Protein AF-A0A166D9S1-F1 (afdb_monomer_lite)

Radius of gyration: 16.24 Å; chains: 1; bounding box: 45×30×49 Å

Foldseek 3Di:
DDPVLLVVLLVQLVVLLVVLPPDLDDPPQDPLQHPDLLLVQLPDDCPDPVNPDVVSNLSSLLSSLSSLLNRLVNLQADQADPPDPSLVSQLVSLVVNQVSLVPGDDPDPLCVVSSVLSNVSSVCSNPPDQVQADPRRHGPDDPSVSSVSSSVRRSVVVVVVVVVPDPD

Sequence (168 aa):
MTWREMHEVRRDILHYFEENLHEPMNVYIIPEYSKHEYWKYLTVSYEREYAETRRYCWLFERGCLALLNGLSLDILNEQLWPYSRLWDKGKGIAESCLPYLKSYQPKEPLLHEGKQMLIEAMSFISAMSADELDEDGYPKFVTTDQGGWFTKNIIGDYFRTTAQLNFG

Structure (mmCIF, N/CA/C/O backbone):
data_AF-A0A166D9S1-F1
#
_entry.id   AF-A0A166D9S1-F1
#
loop_
_atom_site.group_PDB
_atom_site.id
_atom_site.type_symbol
_atom_site.label_atom_id
_atom_site.label_alt_id
_atom_site.label_comp_id
_atom_site.label_asym_id
_atom_site.label_entity_id
_atom_site.label_seq_id
_atom_site.pdbx_PDB_ins_code
_atom_site.Cartn_x
_atom_site.Cartn_y
_atom_site.Cartn_z
_atom_site.occupancy
_atom_site.B_iso_or_equiv
_atom_site.auth_seq_id
_atom_site.auth_comp_id
_atom_site.auth_asym_id
_atom_site.auth_atom_id
_atom_site.pdbx_PDB_model_num
ATOM 1 N N . MET A 1 1 ? -19.819 5.361 -2.292 1.00 62.47 1 MET A N 1
ATOM 2 C CA . MET A 1 1 ? -19.359 4.172 -1.554 1.00 62.47 1 MET A CA 1
ATOM 3 C C . MET A 1 1 ? -20.574 3.523 -0.927 1.00 62.47 1 MET A C 1
ATOM 5 O O . MET A 1 1 ? -21.354 4.227 -0.290 1.00 62.47 1 MET A O 1
ATOM 9 N N . THR A 1 2 ? -20.799 2.243 -1.192 1.00 70.44 2 THR A N 1
ATOM 10 C CA . THR A 1 2 ? -21.955 1.494 -0.686 1.00 70.44 2 THR A CA 1
ATOM 11 C C . THR A 1 2 ? -21.584 0.728 0.585 1.00 70.44 2 THR A C 1
ATOM 13 O O . THR A 1 2 ? -20.425 0.383 0.806 1.00 70.44 2 THR A O 1
ATOM 16 N N . TRP A 1 3 ? -22.573 0.436 1.433 1.00 70.56 3 TRP A N 1
ATOM 17 C CA . TRP A 1 3 ? -22.366 -0.318 2.678 1.00 70.56 3 TRP A CA 1
ATOM 18 C C . TRP A 1 3 ? -21.759 -1.710 2.439 1.00 70.56 3 TRP A C 1
ATOM 20 O O . TRP A 1 3 ? -20.908 -2.172 3.196 1.00 70.56 3 TRP A O 1
ATOM 30 N N . ARG A 1 4 ? -22.151 -2.353 1.335 1.00 77.44 4 ARG A N 1
ATOM 31 C CA . ARG A 1 4 ? -21.626 -3.656 0.922 1.00 77.44 4 ARG A CA 1
ATOM 32 C C . ARG A 1 4 ? -20.121 -3.609 0.648 1.00 77.44 4 ARG A C 1
ATOM 34 O O . ARG A 1 4 ? -19.400 -4.469 1.137 1.00 77.44 4 ARG A O 1
ATOM 41 N N . GLU A 1 5 ? -19.653 -2.586 -0.065 1.00 79.12 5 GLU A N 1
ATOM 42 C CA . GLU A 1 5 ? -18.225 -2.409 -0.368 1.00 79.12 5 GLU A CA 1
ATOM 43 C C . GLU A 1 5 ? -17.397 -2.194 0.906 1.00 79.12 5 GLU A C 1
ATOM 45 O O . GLU A 1 5 ? -16.312 -2.748 1.040 1.00 79.12 5 GLU A O 1
ATOM 50 N N . MET A 1 6 ? -17.905 -1.424 1.876 1.00 79.69 6 MET A N 1
ATOM 51 C CA . MET A 1 6 ? -17.221 -1.251 3.165 1.00 79.69 6 MET A CA 1
ATOM 52 C C . MET A 1 6 ? -17.116 -2.571 3.938 1.00 79.69 6 MET A C 1
ATOM 54 O O . MET A 1 6 ? -16.082 -2.850 4.540 1.00 79.69 6 MET A O 1
ATOM 58 N N . HIS A 1 7 ? -18.160 -3.401 3.916 1.00 81.06 7 HIS A N 1
ATOM 59 C CA . HIS A 1 7 ? -18.132 -4.701 4.585 1.00 81.06 7 HIS A CA 1
ATOM 60 C C . HIS A 1 7 ? -17.123 -5.668 3.946 1.00 81.06 7 HIS A C 1
ATOM 62 O O . HIS A 1 7 ? -16.424 -6.389 4.657 1.00 81.06 7 HIS A O 1
ATOM 68 N N . GLU A 1 8 ? -17.014 -5.657 2.617 1.00 83.69 8 GLU A N 1
ATOM 69 C CA . GLU A 1 8 ? -16.025 -6.456 1.886 1.00 83.69 8 GLU A CA 1
ATOM 70 C C . GLU A 1 8 ? -14.593 -6.013 2.224 1.00 83.69 8 GLU A C 1
ATOM 72 O O . GLU A 1 8 ? -13.780 -6.852 2.607 1.00 83.69 8 GLU A O 1
ATOM 77 N N . VAL A 1 9 ? -14.315 -4.704 2.243 1.00 85.56 9 VAL A N 1
ATOM 78 C CA . VAL A 1 9 ? -13.005 -4.177 2.669 1.00 85.56 9 VAL A CA 1
ATOM 79 C C . VAL A 1 9 ? -12.687 -4.532 4.118 1.00 85.56 9 VAL A C 1
ATOM 81 O O . VAL A 1 9 ? -11.567 -4.929 4.428 1.00 85.56 9 VAL A O 1
ATOM 84 N N . ARG A 1 10 ? -13.666 -4.446 5.023 1.00 83.94 10 ARG A N 1
ATOM 85 C CA . ARG A 1 10 ? -13.473 -4.872 6.414 1.00 83.94 10 ARG A CA 1
ATOM 86 C C . ARG A 1 10 ? -13.061 -6.339 6.502 1.00 83.94 10 ARG A C 1
ATOM 88 O O . ARG A 1 10 ? -12.204 -6.672 7.316 1.00 83.94 10 ARG A O 1
ATOM 95 N N . ARG A 1 11 ? -13.691 -7.218 5.721 1.00 84.19 11 ARG A N 1
ATOM 96 C CA . ARG A 1 11 ? -13.341 -8.641 5.702 1.00 84.19 11 ARG A CA 1
ATOM 97 C C . ARG A 1 11 ? -11.895 -8.831 5.251 1.00 84.19 11 ARG A C 1
ATOM 99 O O . ARG A 1 11 ? -11.174 -9.575 5.904 1.00 84.19 11 ARG A O 1
ATOM 106 N N . ASP A 1 12 ? -11.474 -8.125 4.207 1.00 86.00 12 ASP A N 1
ATOM 107 C CA . ASP A 1 12 ? -10.101 -8.201 3.702 1.00 86.00 12 ASP A CA 1
ATOM 108 C C . ASP A 1 12 ? -9.088 -7.700 4.746 1.00 86.00 12 ASP A C 1
ATOM 110 O O . ASP A 1 12 ? -8.054 -8.328 4.951 1.00 86.00 12 ASP A O 1
ATOM 114 N N . ILE A 1 13 ? -9.417 -6.634 5.486 1.00 87.19 13 ILE A N 1
ATOM 115 C CA . ILE A 1 13 ? -8.608 -6.144 6.614 1.00 87.19 13 ILE A CA 1
ATOM 116 C C . ILE A 1 13 ? -8.456 -7.208 7.706 1.00 87.19 13 ILE A C 1
ATOM 118 O O . ILE A 1 13 ? -7.356 -7.437 8.205 1.00 87.19 13 ILE A O 1
ATOM 122 N N . LEU A 1 14 ? -9.564 -7.825 8.123 1.00 84.00 14 LEU A N 1
ATOM 123 C CA . LEU A 1 14 ? -9.539 -8.822 9.194 1.00 84.00 14 LEU A CA 1
ATOM 124 C C . LEU A 1 14 ? -8.748 -10.059 8.773 1.00 84.00 14 LEU A C 1
ATOM 126 O O . LEU A 1 14 ? -7.920 -10.533 9.543 1.00 84.00 14 LEU A O 1
ATOM 130 N N . HIS A 1 15 ? -8.952 -10.513 7.539 1.00 82.88 15 HIS A N 1
ATOM 131 C CA . HIS A 1 15 ? -8.209 -11.628 6.976 1.00 82.88 15 HIS A CA 1
ATOM 132 C C . HIS A 1 15 ? -6.707 -11.332 6.905 1.00 82.88 15 HIS A C 1
ATOM 134 O O . HIS A 1 15 ? -5.908 -12.145 7.357 1.00 82.88 15 HIS A O 1
ATOM 140 N N . TYR A 1 16 ? -6.327 -10.130 6.453 1.00 81.06 16 TYR A N 1
ATOM 141 C CA . TYR A 1 16 ? -4.933 -9.691 6.460 1.00 81.06 16 TYR A CA 1
ATOM 142 C C . TYR A 1 16 ? -4.330 -9.782 7.865 1.00 81.06 16 TYR A C 1
ATOM 144 O O . TYR A 1 16 ? -3.239 -10.314 8.039 1.00 81.06 16 TYR A O 1
ATOM 152 N N . PHE A 1 17 ? -5.020 -9.293 8.899 1.00 81.06 17 PHE A N 1
ATOM 153 C CA . PHE A 1 17 ? -4.498 -9.416 10.260 1.00 81.06 17 PHE A CA 1
ATOM 154 C C . PHE A 1 17 ? -4.339 -10.880 10.690 1.00 81.06 17 PHE A C 1
ATOM 156 O O . PHE A 1 17 ? -3.290 -11.218 11.234 1.00 81.06 17 PHE A O 1
ATOM 163 N N . GLU A 1 18 ? -5.326 -11.739 10.424 1.00 77.19 18 GLU A N 1
ATOM 164 C CA . GLU A 1 18 ? -5.277 -13.169 10.760 1.00 77.19 18 GLU A CA 1
ATOM 165 C C . GLU A 1 18 ? -4.092 -13.897 10.107 1.00 77.19 18 GLU A C 1
ATOM 167 O O . GLU A 1 18 ? -3.376 -14.619 10.799 1.00 77.19 18 GLU A O 1
ATOM 172 N N . GLU A 1 19 ? -3.829 -13.671 8.816 1.00 74.00 19 GLU A N 1
ATOM 173 C CA . GLU A 1 19 ? -2.707 -14.307 8.105 1.00 74.00 19 GLU A CA 1
ATOM 174 C C . GLU A 1 19 ? -1.338 -13.879 8.657 1.00 74.00 19 GLU A C 1
ATOM 176 O O . GLU A 1 19 ? -0.394 -14.666 8.689 1.00 74.00 19 GLU A O 1
ATOM 181 N N . ASN A 1 20 ? -1.231 -12.652 9.173 1.00 70.31 20 ASN A N 1
ATOM 182 C CA . ASN A 1 20 ? 0.020 -12.097 9.703 1.00 70.31 20 ASN A CA 1
ATOM 183 C C . ASN A 1 20 ? 0.211 -12.318 11.213 1.00 70.31 20 ASN A C 1
ATOM 185 O O . ASN A 1 20 ? 1.101 -11.720 11.822 1.00 70.31 20 ASN A O 1
ATOM 189 N N . LEU A 1 21 ? -0.621 -13.153 11.841 1.00 63.50 21 LEU A N 1
ATOM 190 C CA . LEU A 1 21 ? -0.544 -13.461 13.272 1.00 63.50 21 LEU A CA 1
ATOM 191 C C . LEU A 1 21 ? 0.617 -14.419 13.614 1.00 63.50 21 LEU A C 1
ATOM 193 O O . LEU A 1 21 ? 1.124 -14.390 14.739 1.00 63.50 21 LEU A O 1
ATOM 197 N N . HIS A 1 22 ? 1.029 -15.279 12.676 1.00 52.91 22 HIS A N 1
ATOM 198 C CA . HIS A 1 22 ? 1.901 -16.426 12.969 1.00 52.91 22 HIS A CA 1
ATOM 199 C C . HIS A 1 22 ? 3.182 -16.525 12.131 1.00 52.91 22 HIS A C 1
ATOM 201 O O . HIS A 1 22 ? 4.075 -17.276 12.520 1.00 52.91 22 HIS A O 1
ATOM 207 N N . GLU A 1 23 ? 3.328 -15.744 11.058 1.00 44.81 23 GLU A N 1
ATOM 208 C CA . GLU A 1 23 ? 4.536 -15.743 10.225 1.00 44.81 23 GLU A CA 1
ATOM 209 C C . GLU A 1 23 ? 5.046 -14.316 9.952 1.00 44.81 23 GLU A C 1
ATOM 211 O O . GLU A 1 23 ? 4.244 -13.401 9.743 1.00 44.81 23 GLU A O 1
ATOM 216 N N . PRO A 1 24 ? 6.376 -14.085 9.949 1.00 46.75 24 PRO A N 1
ATOM 217 C CA . PRO A 1 24 ? 6.947 -12.842 9.451 1.00 46.75 24 PRO A CA 1
ATOM 218 C C . PRO A 1 24 ? 6.746 -12.774 7.930 1.00 46.75 24 PRO A C 1
ATOM 220 O O . PRO A 1 24 ? 7.489 -13.391 7.181 1.00 46.75 24 PRO A O 1
ATOM 223 N N . MET A 1 25 ? 5.724 -12.019 7.518 1.00 49.22 25 MET A N 1
ATOM 224 C CA . MET A 1 25 ? 5.384 -11.629 6.144 1.00 49.22 25 MET A CA 1
ATOM 225 C C . MET A 1 25 ? 5.488 -12.723 5.073 1.00 49.22 25 MET A C 1
ATOM 227 O O . MET A 1 25 ? 6.500 -12.860 4.392 1.00 49.22 25 MET A O 1
ATOM 231 N N . ASN A 1 26 ? 4.354 -13.362 4.809 1.00 42.62 26 ASN A N 1
ATOM 232 C CA . ASN A 1 26 ? 3.988 -13.795 3.464 1.00 42.62 26 ASN A CA 1
ATOM 233 C C . ASN A 1 26 ? 2.510 -13.471 3.261 1.00 42.62 26 ASN A C 1
ATOM 235 O O . ASN A 1 26 ? 1.650 -14.343 3.343 1.00 42.62 26 ASN A O 1
ATOM 239 N N . VAL A 1 27 ? 2.199 -12.191 3.049 1.00 49.91 27 VAL A N 1
ATOM 240 C CA . VAL A 1 27 ? 0.863 -11.826 2.573 1.00 49.91 27 VAL A CA 1
ATOM 241 C C . VAL A 1 27 ? 0.937 -11.810 1.077 1.00 49.91 27 VAL A C 1
ATOM 243 O O . VAL A 1 27 ? 1.425 -10.855 0.493 1.00 49.91 27 VAL A O 1
ATOM 246 N N . TYR A 1 28 ? 0.477 -12.882 0.463 1.00 46.47 28 TYR A N 1
ATOM 247 C CA . TYR A 1 28 ? 0.377 -12.917 -0.978 1.00 46.47 28 TYR A CA 1
ATOM 248 C C . TYR A 1 28 ? -0.874 -12.125 -1.399 1.00 46.47 28 TYR A C 1
ATOM 250 O O . TYR A 1 28 ? -1.938 -12.707 -1.626 1.00 46.47 28 TYR A O 1
ATOM 258 N N . ILE A 1 29 ? -0.797 -10.789 -1.484 1.00 57.94 29 ILE A N 1
ATOM 259 C CA . ILE A 1 29 ? -1.871 -9.950 -2.049 1.00 57.94 29 ILE A CA 1
ATOM 260 C C . ILE A 1 29 ? -1.687 -9.845 -3.564 1.00 57.94 29 ILE A C 1
ATOM 262 O O . ILE A 1 29 ? -1.575 -8.764 -4.146 1.00 57.94 29 ILE A O 1
ATOM 266 N N . ILE A 1 30 ? -1.758 -10.978 -4.259 1.00 51.19 30 ILE A N 1
ATOM 267 C CA . ILE A 1 30 ? -1.842 -10.950 -5.718 1.00 51.19 30 ILE A CA 1
ATOM 268 C C . ILE A 1 30 ? -2.972 -11.860 -6.191 1.00 51.19 30 ILE A C 1
ATOM 270 O O . ILE A 1 30 ? -2.839 -13.075 -6.297 1.00 51.19 30 ILE A O 1
ATOM 274 N N . PRO A 1 31 ? -4.121 -11.247 -6.514 1.00 56.81 31 PRO A N 1
ATOM 275 C CA . PRO A 1 31 ? -4.739 -11.534 -7.807 1.00 56.81 31 PRO A CA 1
ATOM 276 C C . PRO A 1 31 ? -4.610 -10.269 -8.670 1.00 56.81 31 PRO A C 1
ATOM 278 O O . PRO A 1 31 ? -5.490 -9.412 -8.723 1.00 56.81 31 PRO A O 1
ATOM 281 N N . GLU A 1 32 ? -3.395 -10.078 -9.183 1.00 52.72 32 GLU A N 1
ATOM 282 C CA . GLU A 1 32 ? -2.838 -8.874 -9.813 1.00 52.72 32 GLU A CA 1
ATOM 283 C C . GLU A 1 32 ? -3.107 -7.536 -9.084 1.00 52.72 32 GLU A C 1
ATOM 285 O O . GLU A 1 32 ? -3.370 -6.538 -9.741 1.00 52.72 32 GLU A O 1
ATOM 290 N N . TYR A 1 33 ? -2.975 -7.468 -7.753 1.00 63.03 33 TYR A N 1
ATOM 291 C CA . TYR A 1 33 ? -2.749 -6.226 -6.965 1.00 63.03 33 TYR A CA 1
ATOM 292 C C . TYR A 1 33 ? -3.937 -5.455 -6.368 1.00 63.03 33 TYR A C 1
ATOM 294 O O . TYR A 1 33 ? -3.787 -4.298 -5.988 1.00 63.03 33 TYR A O 1
ATOM 302 N N . SER A 1 34 ? -5.118 -6.047 -6.254 1.00 70.75 34 SER A N 1
ATOM 303 C CA . SER A 1 34 ? -6.131 -5.763 -5.210 1.00 70.75 34 SER A CA 1
ATOM 304 C C . SER A 1 34 ? -7.526 -5.990 -5.765 1.00 70.75 34 SER A C 1
ATOM 306 O O . SER A 1 34 ? -7.811 -5.749 -6.938 1.00 70.75 34 SER A O 1
ATOM 308 N N . LYS A 1 35 ? -8.419 -6.443 -4.885 1.00 76.75 35 LYS A N 1
ATOM 309 C CA . LYS A 1 35 ? -9.847 -6.568 -5.189 1.00 76.75 35 LYS A CA 1
ATOM 310 C C . LYS A 1 35 ? -10.578 -5.232 -5.035 1.00 76.75 35 LYS A C 1
ATOM 312 O O . LYS A 1 35 ? -11.580 -5.010 -5.710 1.00 76.75 35 LYS A O 1
ATOM 317 N N . HIS A 1 36 ? -10.069 -4.348 -4.176 1.00 84.62 36 HIS A N 1
ATOM 318 C CA . HIS A 1 36 ? -10.680 -3.065 -3.849 1.00 84.62 36 HIS A CA 1
ATOM 319 C C . HIS A 1 36 ? -9.641 -1.944 -3.777 1.00 84.62 36 HIS A C 1
ATOM 321 O O . HIS A 1 36 ? -8.487 -2.154 -3.413 1.00 84.62 36 HIS A O 1
ATOM 327 N N . GLU A 1 37 ? -10.085 -0.718 -4.050 1.00 89.12 37 GLU A N 1
ATOM 328 C CA . GLU A 1 37 ? -9.268 0.495 -3.979 1.00 89.12 37 GLU A CA 1
ATOM 329 C C . GLU A 1 37 ? -9.124 0.973 -2.523 1.00 89.12 37 GLU A C 1
ATOM 331 O O . GLU A 1 37 ? -9.691 1.996 -2.126 1.00 89.12 37 GLU A O 1
ATOM 336 N N . TYR A 1 38 ? -8.394 0.214 -1.699 1.00 90.44 38 TYR A N 1
ATOM 337 C CA . TYR A 1 38 ? -8.284 0.435 -0.248 1.00 90.44 38 TYR A CA 1
ATOM 338 C C . TYR A 1 38 ? -7.885 1.873 0.125 1.00 90.44 38 TYR A C 1
ATOM 340 O O . TYR A 1 38 ? -8.355 2.414 1.125 1.00 90.44 38 TYR A O 1
ATOM 348 N N . TRP A 1 39 ? -7.084 2.539 -0.711 1.00 91.44 39 TRP A N 1
ATOM 349 C CA . TRP A 1 39 ? -6.669 3.930 -0.515 1.00 91.44 39 TRP A CA 1
ATOM 350 C C . TRP A 1 39 ? -7.843 4.915 -0.421 1.00 91.44 39 TRP A C 1
ATOM 352 O O . TRP A 1 39 ? -7.749 5.902 0.308 1.00 91.44 39 TRP A O 1
ATOM 362 N N . LYS A 1 40 ? -8.981 4.636 -1.074 1.00 90.19 40 LYS A N 1
ATOM 363 C CA . LYS A 1 40 ? -10.180 5.491 -1.008 1.00 90.19 40 LYS A CA 1
ATOM 364 C C . LYS A 1 40 ? -10.797 5.549 0.386 1.00 90.19 40 LYS A C 1
ATOM 366 O O . LYS A 1 40 ? -11.482 6.517 0.706 1.00 90.19 40 LYS A O 1
ATOM 371 N N . TYR A 1 41 ? -10.550 4.537 1.214 1.00 88.62 41 TYR A N 1
ATOM 372 C CA . TYR A 1 41 ? -11.135 4.401 2.547 1.00 88.62 41 TYR A CA 1
ATOM 373 C C . TYR A 1 41 ? -10.348 5.162 3.624 1.00 88.62 41 TYR A C 1
ATOM 375 O O . TYR A 1 41 ? -10.868 5.375 4.719 1.00 88.62 41 TYR A O 1
ATOM 383 N N . LEU A 1 42 ? -9.139 5.642 3.301 1.00 86.00 42 LEU A N 1
ATOM 384 C CA . LEU A 1 42 ? -8.338 6.495 4.186 1.00 86.00 42 LEU A CA 1
ATOM 385 C C . LEU A 1 42 ? -8.943 7.895 4.368 1.00 86.00 42 LEU A C 1
ATOM 387 O O . LEU A 1 42 ? -8.721 8.539 5.387 1.00 86.00 42 LEU A O 1
ATOM 391 N N . THR A 1 43 ? -9.703 8.385 3.388 1.00 78.75 43 THR A N 1
ATOM 392 C CA . THR A 1 43 ? -10.236 9.760 3.370 1.00 78.75 43 THR A CA 1
ATOM 393 C C . THR A 1 43 ? -11.750 9.814 3.571 1.00 78.75 43 THR A C 1
ATOM 395 O O . THR A 1 43 ? -12.379 10.834 3.294 1.00 78.75 43 THR A O 1
ATOM 398 N N . VAL A 1 44 ? -12.369 8.712 4.004 1.00 75.50 44 VAL A N 1
ATOM 399 C CA . VAL A 1 44 ? -13.809 8.673 4.277 1.00 75.50 44 VAL A CA 1
ATOM 400 C C . VAL A 1 44 ? -14.090 9.376 5.602 1.00 75.50 44 VAL A C 1
ATOM 402 O O . VAL A 1 44 ? -13.646 8.937 6.661 1.00 75.50 44 VAL A O 1
ATOM 405 N N . SER A 1 45 ? -14.872 10.456 5.555 1.00 63.34 45 SER A N 1
ATOM 406 C CA . SER A 1 45 ? -15.418 11.092 6.756 1.00 63.34 45 SER A CA 1
ATOM 407 C C . SER A 1 45 ? -16.495 10.194 7.372 1.00 63.34 45 SER A C 1
ATOM 409 O O . SER A 1 45 ? -17.626 10.134 6.888 1.00 63.34 45 SER A O 1
ATOM 411 N N . TYR A 1 46 ? -16.161 9.506 8.463 1.00 63.78 46 TYR A N 1
ATOM 412 C CA . TYR A 1 46 ? -17.091 8.694 9.264 1.00 63.78 46 TYR A CA 1
ATOM 413 C C . TYR A 1 46 ? -18.041 9.566 10.128 1.00 63.78 46 TYR A C 1
ATOM 415 O O . TYR A 1 46 ? -18.202 9.318 11.319 1.00 63.78 46 TYR A O 1
ATOM 423 N N . GLU A 1 47 ? -18.619 10.634 9.560 1.00 50.25 47 GLU A N 1
ATOM 424 C CA . GLU A 1 47 ? -19.283 11.734 10.298 1.00 50.25 47 GLU A CA 1
ATOM 425 C C . GLU A 1 47 ? -20.827 11.681 10.339 1.00 50.25 47 GLU A C 1
ATOM 427 O O . GLU A 1 47 ? -21.445 12.488 11.028 1.00 50.25 47 GLU A O 1
ATOM 432 N N . ARG A 1 48 ? -21.491 10.758 9.629 1.00 43.59 48 ARG A N 1
ATOM 433 C CA . ARG A 1 48 ? -22.967 10.613 9.684 1.00 43.59 48 ARG A CA 1
ATOM 434 C C . ARG A 1 48 ? -23.401 9.595 10.745 1.00 43.59 48 ARG A C 1
ATOM 436 O O . ARG A 1 48 ? -22.588 8.774 11.140 1.00 43.59 48 ARG A O 1
ATOM 443 N N . GLU A 1 49 ? -24.691 9.611 11.122 1.00 44.22 49 GLU A N 1
ATOM 444 C CA . GLU A 1 49 ? -25.418 8.690 12.044 1.00 44.22 49 GLU A CA 1
ATOM 445 C C . GLU A 1 49 ? -25.017 7.201 11.982 1.00 44.22 49 GLU A C 1
ATOM 447 O O . GLU A 1 49 ? -25.189 6.466 12.948 1.00 44.22 49 GLU A O 1
ATOM 452 N N . TYR A 1 50 ? -24.408 6.773 10.880 1.00 48.22 50 TYR A N 1
ATOM 453 C CA . TYR A 1 50 ? -23.653 5.533 10.691 1.00 48.22 50 TYR A CA 1
ATOM 454 C C . TYR A 1 50 ? -22.294 5.527 11.409 1.00 48.22 50 TYR A C 1
ATOM 456 O O . TYR A 1 50 ? -21.349 4.921 10.903 1.00 48.22 50 TYR A O 1
ATOM 464 N N . ALA A 1 51 ? -22.177 6.230 12.540 1.00 44.47 51 ALA A N 1
ATOM 465 C CA . ALA A 1 51 ? -20.975 6.317 13.352 1.00 44.47 51 ALA A CA 1
ATOM 466 C C . ALA A 1 51 ? -20.699 4.941 13.957 1.00 44.47 51 ALA A C 1
ATOM 468 O O . ALA A 1 51 ? -20.965 4.654 15.124 1.00 44.47 51 ALA A O 1
ATOM 469 N N . GLU A 1 52 ? -20.146 4.065 13.131 1.00 45.97 52 GLU A N 1
ATOM 470 C CA . GLU A 1 52 ? -19.363 2.966 13.614 1.00 45.97 52 GLU A CA 1
ATOM 471 C C . GLU A 1 52 ? -18.262 3.595 14.469 1.00 45.97 52 GLU A C 1
ATOM 473 O O . GLU A 1 52 ? -17.471 4.412 14.003 1.00 45.97 52 GLU A O 1
ATOM 478 N N . THR A 1 53 ? -18.355 3.295 15.763 1.00 62.34 53 THR A N 1
ATOM 479 C CA . THR A 1 53 ? -17.495 3.682 16.886 1.00 62.34 53 THR A CA 1
ATOM 480 C C . THR A 1 53 ? -16.065 4.088 16.508 1.00 62.34 53 THR A C 1
ATOM 482 O O . THR A 1 53 ? -15.497 3.594 15.544 1.00 62.34 53 THR A O 1
ATOM 485 N N . ARG A 1 54 ? -15.390 4.888 17.346 1.00 67.50 54 ARG A N 1
ATOM 486 C CA . ARG A 1 54 ? -13.933 5.157 17.255 1.00 67.50 54 ARG A CA 1
ATOM 487 C C . ARG A 1 54 ? -13.101 3.922 16.844 1.00 67.50 54 ARG A C 1
ATOM 489 O O . ARG A 1 54 ? -12.139 4.058 16.099 1.00 67.50 54 ARG A O 1
ATOM 496 N N . ARG A 1 55 ? -13.52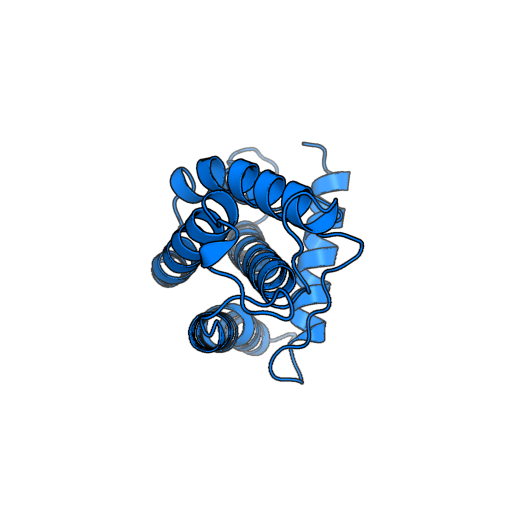7 2.728 17.274 1.00 71.81 55 ARG A N 1
ATOM 497 C CA . ARG A 1 55 ? -12.976 1.408 16.937 1.00 71.81 55 ARG A CA 1
ATOM 498 C C . ARG A 1 55 ? -13.036 1.030 15.447 1.00 71.81 55 ARG A C 1
ATOM 500 O O . ARG A 1 55 ? -12.151 0.331 14.973 1.00 71.81 55 ARG A O 1
ATOM 507 N N . TYR A 1 56 ? -14.047 1.462 14.707 1.00 74.06 56 TYR A N 1
ATOM 508 C CA . TYR A 1 56 ? -14.187 1.164 13.285 1.00 74.06 56 TYR A CA 1
ATOM 509 C C . TYR A 1 56 ? -13.288 2.030 12.421 1.00 74.06 56 TYR A C 1
ATOM 511 O O . TYR A 1 56 ? -12.552 1.511 11.591 1.00 74.06 56 TYR A O 1
ATOM 519 N N . CYS A 1 57 ? -13.262 3.335 12.696 1.00 78.00 57 CYS A N 1
ATOM 520 C CA . CYS A 1 57 ? -12.275 4.229 12.098 1.00 78.00 57 CYS A CA 1
ATOM 521 C C . CYS A 1 57 ? -10.848 3.736 12.395 1.00 78.00 57 CYS A C 1
ATOM 523 O O . CYS A 1 57 ? -10.027 3.654 11.491 1.00 78.00 57 CYS A O 1
ATOM 525 N N . TRP A 1 58 ? -10.588 3.329 13.642 1.00 83.81 58 TRP A N 1
ATOM 526 C CA . TRP A 1 58 ? -9.321 2.730 14.071 1.00 83.81 58 TRP A CA 1
ATOM 527 C C . TRP A 1 58 ? -8.951 1.475 13.263 1.00 83.81 58 TRP A C 1
ATOM 529 O O . TRP A 1 58 ? -7.805 1.339 12.833 1.00 83.81 58 TRP A O 1
ATOM 539 N N . LEU A 1 59 ? -9.921 0.581 13.020 1.00 85.31 59 LEU A N 1
ATOM 540 C CA . LEU A 1 59 ? -9.722 -0.647 12.244 1.00 85.31 59 LEU A CA 1
ATOM 541 C C . LEU A 1 59 ? -9.409 -0.334 10.780 1.00 85.31 59 LEU A C 1
ATOM 543 O O . LEU A 1 59 ? -8.489 -0.919 10.218 1.00 85.31 59 LEU A O 1
ATOM 547 N N . PHE A 1 60 ? -10.159 0.586 10.170 1.00 87.12 60 PHE A N 1
ATOM 548 C CA . PHE A 1 60 ? -9.984 0.951 8.767 1.00 87.12 60 PHE A CA 1
ATOM 549 C C . PHE A 1 60 ? -8.679 1.695 8.515 1.00 87.12 60 PHE A C 1
ATOM 551 O O . PHE A 1 60 ? -7.994 1.366 7.554 1.00 87.12 60 PHE A O 1
ATOM 558 N N . GLU A 1 61 ? -8.295 2.645 9.370 1.00 89.06 61 GLU A N 1
ATOM 559 C CA . GLU A 1 61 ? -7.023 3.360 9.219 1.00 89.06 61 GLU A CA 1
ATOM 560 C C . GLU A 1 61 ? -5.836 2.389 9.267 1.00 89.06 61 GLU A C 1
ATOM 562 O O . GLU A 1 61 ? -5.010 2.375 8.356 1.00 89.06 61 GLU A O 1
ATOM 567 N N . ARG A 1 62 ? -5.784 1.510 10.275 1.00 89.75 62 ARG A N 1
ATOM 568 C CA . ARG A 1 62 ? -4.728 0.490 10.390 1.00 89.75 62 ARG A CA 1
ATOM 569 C C . ARG A 1 62 ? -4.773 -0.523 9.260 1.00 89.75 62 ARG A C 1
ATOM 571 O O . ARG A 1 62 ? -3.748 -0.799 8.648 1.00 89.75 62 ARG A O 1
ATOM 578 N N . GLY A 1 63 ? -5.953 -1.069 8.994 1.00 89.50 63 GLY A N 1
ATOM 579 C CA . GLY A 1 63 ? -6.153 -2.110 8.000 1.00 89.50 63 GLY A CA 1
ATOM 580 C C . GLY A 1 63 ? -5.836 -1.644 6.587 1.00 89.50 63 GLY A C 1
ATOM 581 O O . GLY A 1 63 ? -5.123 -2.332 5.869 1.00 89.50 63 GLY A O 1
ATOM 582 N N . CYS A 1 64 ? -6.296 -0.452 6.198 1.00 91.69 64 CYS A N 1
ATOM 583 C CA . CYS A 1 64 ? -5.999 0.098 4.877 1.00 91.69 64 CYS A CA 1
ATOM 584 C C . CYS A 1 64 ? -4.508 0.406 4.729 1.00 91.69 64 CYS A C 1
ATOM 586 O O . CYS A 1 64 ? -3.938 0.084 3.694 1.00 91.69 64 CYS A O 1
ATOM 588 N N . LEU A 1 65 ? -3.851 0.971 5.750 1.00 92.69 65 LEU A N 1
ATOM 589 C CA . LEU A 1 65 ? -2.398 1.162 5.707 1.00 92.69 65 LEU A CA 1
ATOM 590 C C . LEU A 1 65 ? -1.664 -0.185 5.595 1.00 92.69 65 LEU A C 1
ATOM 592 O O . LEU A 1 65 ? -0.753 -0.310 4.784 1.00 92.69 65 LEU A O 1
ATOM 596 N N . ALA A 1 66 ? -2.073 -1.203 6.355 1.00 89.62 66 ALA A N 1
ATOM 597 C CA . ALA A 1 66 ? -1.465 -2.532 6.305 1.00 89.62 66 ALA A CA 1
ATOM 598 C C . ALA A 1 66 ? -1.636 -3.209 4.934 1.00 89.62 66 ALA A C 1
ATOM 600 O O . ALA A 1 66 ? -0.664 -3.701 4.369 1.00 89.62 66 ALA A O 1
ATOM 601 N N . LEU A 1 67 ? -2.841 -3.159 4.359 1.00 91.00 67 LEU A N 1
ATOM 602 C CA . LEU A 1 67 ? -3.124 -3.682 3.021 1.00 91.00 67 LEU A CA 1
ATOM 603 C C . LEU A 1 67 ? -2.324 -2.948 1.939 1.00 91.00 67 LEU A C 1
ATOM 605 O O . LEU A 1 67 ? -1.764 -3.587 1.055 1.00 91.00 67 LEU A O 1
ATOM 609 N N . LEU A 1 68 ? -2.230 -1.616 2.012 1.00 92.56 68 LEU A N 1
ATOM 610 C CA . LEU A 1 68 ? -1.409 -0.830 1.084 1.00 92.56 68 LEU A CA 1
ATOM 611 C C . LEU A 1 68 ? 0.080 -1.163 1.212 1.00 92.56 68 LEU A C 1
ATOM 613 O O . LEU A 1 68 ? 0.791 -1.151 0.210 1.00 92.56 68 LEU A O 1
ATOM 617 N N . ASN A 1 69 ? 0.545 -1.482 2.422 1.00 91.62 69 ASN A N 1
ATOM 618 C CA . ASN A 1 69 ? 1.911 -1.937 2.644 1.00 91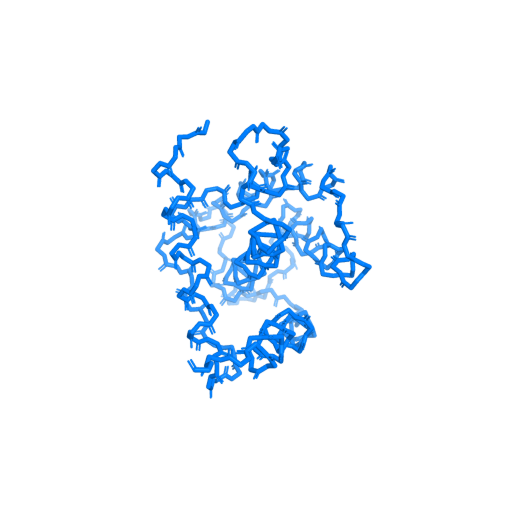.62 69 ASN A CA 1
ATOM 619 C C . ASN A 1 69 ? 2.151 -3.292 1.984 1.00 91.62 69 ASN A C 1
ATOM 621 O O . ASN A 1 69 ? 3.103 -3.406 1.216 1.00 91.62 69 ASN A O 1
ATOM 625 N N . GLY A 1 70 ? 1.264 -4.266 2.212 1.00 87.38 70 GLY A N 1
ATOM 626 C CA . GLY A 1 70 ? 1.312 -5.559 1.525 1.00 87.38 70 GLY A CA 1
ATOM 627 C C . GLY A 1 70 ? 1.368 -5.386 0.006 1.00 87.38 70 GLY A C 1
ATOM 628 O O . GLY A 1 70 ? 2.294 -5.873 -0.625 1.00 87.38 70 GLY A O 1
ATOM 629 N N . LEU A 1 71 ? 0.486 -4.554 -0.558 1.00 89.62 71 LEU A N 1
ATOM 630 C CA . LEU A 1 71 ? 0.492 -4.246 -1.992 1.00 89.62 71 LEU A CA 1
ATOM 631 C C . LEU A 1 71 ? 1.810 -3.639 -2.484 1.00 89.62 71 LEU A C 1
ATOM 633 O O . LEU A 1 71 ? 2.284 -4.009 -3.553 1.00 89.62 71 LEU A O 1
ATOM 637 N N . SER A 1 72 ? 2.403 -2.700 -1.740 1.00 90.69 72 SER A N 1
ATOM 638 C CA . SER A 1 72 ? 3.685 -2.111 -2.145 1.00 90.69 72 SER A CA 1
ATOM 639 C C . SER A 1 72 ? 4.820 -3.132 -2.132 1.00 90.69 72 SER A C 1
ATOM 641 O O . SER A 1 72 ? 5.650 -3.122 -3.035 1.00 90.69 72 SER A O 1
ATOM 643 N N . LEU A 1 73 ? 4.836 -4.027 -1.142 1.00 88.31 73 LEU A N 1
ATOM 644 C CA . LEU A 1 73 ? 5.848 -5.071 -1.030 1.00 88.31 73 LEU A CA 1
ATOM 645 C C . LEU A 1 73 ? 5.672 -6.122 -2.123 1.00 88.31 73 LEU A C 1
ATOM 647 O O . LEU A 1 73 ? 6.657 -6.511 -2.734 1.00 88.31 73 LEU A O 1
ATOM 651 N N . ASP A 1 74 ? 4.435 -6.508 -2.424 1.00 86.50 74 ASP A N 1
ATOM 652 C CA . ASP A 1 74 ? 4.129 -7.426 -3.518 1.00 86.50 74 ASP A CA 1
ATOM 653 C C . ASP A 1 74 ? 4.579 -6.862 -4.864 1.00 86.50 74 ASP A C 1
ATOM 655 O O . ASP A 1 74 ? 5.265 -7.544 -5.612 1.00 86.50 74 ASP A O 1
ATOM 659 N N . ILE A 1 75 ? 4.283 -5.591 -5.158 1.00 88.19 75 ILE A N 1
ATOM 660 C CA . ILE A 1 75 ? 4.763 -4.951 -6.394 1.00 88.19 75 ILE A CA 1
ATOM 661 C C . ILE A 1 75 ? 6.295 -4.977 -6.468 1.00 88.19 75 ILE A C 1
ATOM 663 O O . ILE A 1 75 ? 6.843 -5.239 -7.533 1.00 88.19 75 ILE A O 1
ATOM 667 N N . LEU A 1 76 ? 6.983 -4.698 -5.358 1.00 86.94 76 LEU A N 1
ATOM 668 C CA . LEU A 1 76 ? 8.445 -4.609 -5.314 1.00 86.94 76 LEU A CA 1
ATOM 669 C C . LEU A 1 76 ? 9.151 -5.973 -5.268 1.00 86.94 76 LEU A C 1
ATOM 671 O O . LEU A 1 76 ? 10.332 -6.041 -5.586 1.00 86.94 76 LEU A O 1
ATOM 675 N N . ASN A 1 77 ? 8.455 -7.043 -4.890 1.00 85.62 77 ASN A N 1
ATOM 676 C CA . ASN A 1 77 ? 8.998 -8.404 -4.867 1.00 85.62 77 ASN A CA 1
ATOM 677 C C . ASN A 1 77 ? 8.703 -9.191 -6.154 1.00 85.62 77 ASN A C 1
ATOM 679 O O . ASN A 1 77 ? 9.213 -10.299 -6.324 1.00 85.62 77 ASN A O 1
ATOM 683 N N . GLU A 1 78 ? 7.879 -8.648 -7.051 1.00 84.56 78 GLU A N 1
ATOM 684 C CA . GLU A 1 78 ? 7.583 -9.257 -8.344 1.00 84.56 78 GLU A CA 1
ATOM 685 C C . GLU A 1 78 ? 8.708 -9.045 -9.359 1.00 84.56 78 GLU A C 1
ATOM 687 O O . GLU A 1 78 ? 9.487 -8.093 -9.282 1.00 84.56 78 GLU A O 1
ATOM 692 N N . GLN A 1 79 ? 8.761 -9.932 -10.355 1.00 86.62 79 GLN A N 1
ATOM 693 C CA . GLN A 1 79 ? 9.651 -9.745 -11.493 1.00 86.62 79 GLN A CA 1
ATOM 694 C C . GLN A 1 79 ? 9.059 -8.691 -12.433 1.00 86.62 79 GLN A C 1
ATOM 696 O O . GLN A 1 79 ? 8.009 -8.881 -13.056 1.00 86.62 79 GLN A O 1
ATOM 701 N N . LEU A 1 80 ? 9.743 -7.562 -12.542 1.00 85.44 80 LEU A N 1
ATOM 702 C CA . LEU A 1 80 ? 9.250 -6.366 -13.191 1.00 85.44 80 LEU A CA 1
ATOM 703 C C . LEU A 1 80 ? 9.985 -6.148 -14.511 1.00 85.44 80 LEU A C 1
ATOM 705 O O . LEU A 1 80 ? 11.135 -5.738 -14.554 1.00 85.44 80 LEU A O 1
ATOM 709 N N . TRP A 1 81 ? 9.293 -6.383 -15.623 1.00 86.19 81 TRP A N 1
ATOM 710 C CA . TRP A 1 81 ? 9.812 -6.048 -16.949 1.00 86.19 81 TRP A CA 1
ATOM 711 C C . TRP A 1 81 ? 9.227 -4.709 -17.407 1.00 86.19 81 TRP A C 1
ATOM 713 O O . TRP A 1 81 ? 7.997 -4.562 -17.364 1.00 86.19 81 TRP A O 1
ATOM 723 N N . PRO A 1 82 ? 10.044 -3.740 -17.867 1.00 85.50 82 PRO A N 1
ATOM 724 C CA . PRO A 1 82 ? 9.536 -2.477 -18.390 1.00 85.50 82 PRO A CA 1
ATOM 725 C C . PRO A 1 82 ? 8.462 -2.709 -19.457 1.00 85.50 82 PRO A C 1
ATOM 727 O O . PRO A 1 82 ? 8.639 -3.536 -20.352 1.00 85.50 82 PRO A O 1
ATOM 730 N N . TYR A 1 83 ? 7.346 -1.982 -19.350 1.00 83.88 83 TYR A N 1
ATOM 731 C CA . TYR A 1 83 ? 6.178 -2.097 -20.242 1.00 83.88 83 TYR A CA 1
ATOM 732 C C . TYR A 1 83 ? 5.429 -3.438 -20.181 1.00 83.88 83 TYR A C 1
ATOM 734 O O . TYR A 1 83 ? 4.579 -3.723 -21.028 1.00 83.88 83 TYR A O 1
ATOM 742 N N . SER A 1 84 ? 5.718 -4.287 -19.194 1.00 87.31 84 SER A N 1
ATOM 743 C CA . SER A 1 84 ? 4.858 -5.431 -18.905 1.00 87.31 84 SER A CA 1
ATOM 744 C C . SER A 1 84 ? 3.548 -4.981 -18.262 1.00 87.31 84 SER A C 1
ATOM 746 O O . SER A 1 84 ? 3.450 -3.936 -17.621 1.00 87.31 84 SER A O 1
ATOM 748 N N . ARG A 1 85 ? 2.523 -5.830 -18.361 1.00 87.88 85 ARG A N 1
ATOM 749 C CA . ARG A 1 85 ? 1.228 -5.569 -17.722 1.00 87.88 85 ARG A CA 1
ATOM 750 C C . ARG A 1 85 ? 1.350 -5.372 -16.206 1.00 87.88 85 ARG A C 1
ATOM 752 O O . ARG A 1 85 ? 0.610 -4.567 -15.650 1.00 87.88 85 ARG A O 1
ATOM 759 N N . LEU A 1 86 ? 2.236 -6.121 -15.548 1.00 86.00 86 LEU A N 1
ATOM 760 C CA . LEU A 1 86 ? 2.455 -6.024 -14.103 1.00 86.00 86 LEU A CA 1
ATOM 761 C C . LEU A 1 86 ? 3.135 -4.704 -13.737 1.00 86.00 86 LEU A C 1
ATOM 763 O O . LEU A 1 86 ? 2.662 -4.018 -12.834 1.00 86.00 86 LEU A O 1
ATOM 767 N N . TRP A 1 87 ? 4.147 -4.305 -14.512 1.00 87.88 87 TRP A N 1
ATOM 768 C CA . TRP A 1 87 ? 4.804 -3.004 -14.398 1.00 87.88 87 TRP A CA 1
ATOM 769 C C . TRP A 1 87 ? 3.804 -1.851 -14.482 1.00 87.88 87 TRP A C 1
ATOM 771 O O . TRP A 1 87 ? 3.665 -1.075 -13.537 1.00 87.88 87 TRP A O 1
ATOM 781 N N . ASP A 1 88 ? 3.045 -1.774 -15.576 1.00 90.56 88 ASP A N 1
ATOM 782 C CA . ASP A 1 88 ? 2.096 -0.680 -15.792 1.00 90.56 88 ASP A CA 1
ATOM 783 C C . ASP A 1 88 ? 0.990 -0.668 -14.728 1.00 90.56 88 ASP A C 1
ATOM 785 O O . ASP A 1 88 ? 0.579 0.395 -14.256 1.00 90.56 88 ASP A O 1
ATOM 789 N N . LYS A 1 89 ? 0.524 -1.850 -14.299 1.00 90.88 89 LYS A N 1
ATOM 790 C CA . LYS A 1 89 ? -0.500 -1.963 -13.255 1.00 90.88 89 LYS A CA 1
ATOM 791 C C . LYS A 1 89 ? 0.022 -1.509 -11.891 1.00 90.88 89 LYS A C 1
ATOM 793 O O . LYS A 1 89 ? -0.681 -0.763 -11.212 1.00 90.88 89 LYS A O 1
ATOM 798 N N . GLY A 1 90 ? 1.234 -1.911 -11.508 1.00 90.62 90 GLY A N 1
ATOM 799 C CA . GLY A 1 90 ? 1.878 -1.471 -10.270 1.00 90.62 90 GLY A CA 1
ATOM 800 C C . GLY A 1 90 ? 2.042 0.050 -10.230 1.00 90.62 90 GLY A C 1
ATOM 801 O O . GLY A 1 90 ? 1.633 0.690 -9.258 1.00 90.62 90 GLY A O 1
ATOM 802 N N . LYS A 1 91 ? 2.524 0.646 -11.331 1.00 92.88 91 LYS A N 1
ATOM 803 C CA . LYS A 1 91 ? 2.639 2.107 -11.475 1.00 92.88 91 LYS A CA 1
ATOM 804 C C . LYS A 1 91 ? 1.284 2.805 -11.367 1.00 92.88 91 LYS A C 1
ATOM 806 O O . LYS A 1 91 ? 1.149 3.739 -10.581 1.00 92.88 91 LYS A O 1
ATOM 811 N N . GLY A 1 92 ? 0.264 2.314 -12.071 1.00 93.12 92 GLY A N 1
ATOM 812 C CA . GLY A 1 92 ? -1.081 2.895 -12.035 1.00 93.12 92 GLY A CA 1
ATOM 813 C C . GLY A 1 92 ? -1.742 2.840 -10.652 1.00 93.12 92 GLY A C 1
ATOM 814 O O . GLY A 1 92 ? -2.414 3.792 -10.243 1.00 93.12 92 GLY A O 1
ATOM 815 N N . ILE A 1 93 ? -1.526 1.760 -9.892 1.00 93.00 93 ILE A N 1
ATOM 816 C CA . ILE A 1 93 ? -1.986 1.664 -8.498 1.00 93.00 93 ILE A CA 1
ATOM 817 C C . ILE A 1 93 ? -1.256 2.683 -7.630 1.00 93.00 93 ILE A C 1
ATOM 819 O O . ILE A 1 93 ? -1.902 3.430 -6.897 1.00 93.00 93 ILE A O 1
ATOM 823 N N . ALA A 1 94 ? 0.070 2.760 -7.738 1.00 94.06 94 ALA A N 1
ATOM 824 C CA . ALA A 1 94 ? 0.864 3.700 -6.960 1.00 94.06 94 ALA A CA 1
ATOM 825 C C . ALA A 1 94 ? 0.455 5.161 -7.226 1.00 94.06 94 ALA A C 1
ATOM 827 O O . ALA A 1 94 ? 0.192 5.916 -6.286 1.00 94.06 94 ALA A O 1
ATOM 828 N N . GLU A 1 95 ? 0.285 5.537 -8.495 1.00 95.62 95 GLU A N 1
ATOM 829 C CA . GLU A 1 95 ? -0.219 6.852 -8.910 1.00 95.62 95 GLU A CA 1
ATOM 830 C C . GLU A 1 95 ? -1.613 7.151 -8.340 1.00 95.62 95 GLU A C 1
ATOM 832 O O . GLU A 1 95 ? -1.867 8.259 -7.861 1.00 95.62 95 GLU A O 1
ATOM 837 N N . SER A 1 96 ? -2.503 6.155 -8.326 1.00 94.44 96 SER A N 1
ATOM 838 C CA . SER A 1 96 ? -3.864 6.290 -7.791 1.00 94.44 96 SER A CA 1
ATOM 839 C C . SER A 1 96 ? -3.896 6.415 -6.265 1.00 94.44 96 SER A C 1
ATOM 841 O O . SER A 1 96 ? -4.736 7.138 -5.727 1.00 94.44 96 SER A O 1
ATOM 843 N N . CYS A 1 97 ? -2.981 5.747 -5.557 1.00 94.31 97 CYS A N 1
ATOM 844 C CA . CYS A 1 97 ? -2.865 5.783 -4.098 1.00 94.31 97 CYS A CA 1
ATOM 845 C C . CYS A 1 97 ? -2.354 7.130 -3.574 1.00 94.31 97 CYS A C 1
ATOM 847 O O . CYS A 1 97 ? -2.825 7.620 -2.542 1.00 94.31 97 CYS A O 1
ATOM 849 N N . LEU A 1 98 ? -1.374 7.730 -4.259 1.00 95.25 98 LEU A N 1
ATOM 850 C CA . LEU A 1 98 ? -0.620 8.884 -3.759 1.00 95.25 98 LEU A CA 1
ATOM 851 C C . LEU A 1 98 ? -1.488 10.085 -3.341 1.00 95.25 98 LEU A C 1
ATOM 853 O O . LEU A 1 98 ? -1.237 10.624 -2.259 1.00 95.25 98 LEU A O 1
ATOM 857 N N . PRO A 1 99 ? -2.506 10.525 -4.110 1.00 94.81 99 PRO A N 1
ATOM 858 C CA . PRO A 1 99 ? -3.377 11.625 -3.693 1.00 94.81 99 PRO A CA 1
ATOM 859 C C . PRO A 1 99 ? -4.091 11.346 -2.364 1.00 94.81 99 PRO A C 1
ATOM 861 O O . PRO A 1 99 ? -4.157 12.216 -1.492 1.00 94.81 99 PRO A O 1
ATOM 864 N N . TYR A 1 100 ? -4.568 10.115 -2.174 1.00 94.56 100 TYR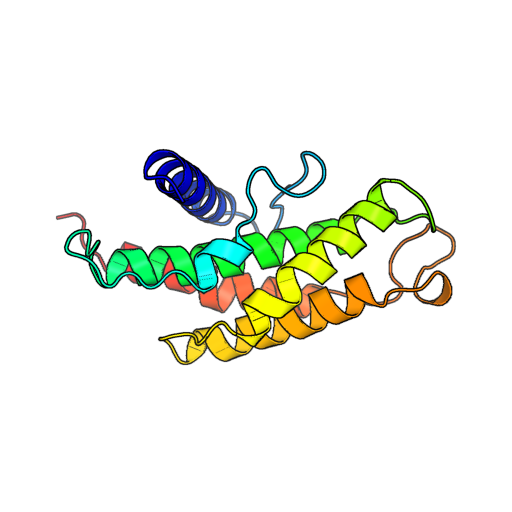 A N 1
ATOM 865 C CA . TYR A 1 100 ? -5.284 9.710 -0.967 1.00 94.56 100 TYR A CA 1
ATOM 866 C C . TYR A 1 100 ? -4.345 9.642 0.229 1.00 94.56 100 TYR A C 1
ATOM 868 O O . TYR A 1 100 ? -4.638 10.253 1.250 1.00 94.56 100 TYR A O 1
ATOM 876 N N . LEU A 1 101 ? -3.174 9.015 0.083 1.00 94.50 101 LEU A N 1
ATOM 877 C CA . LEU A 1 101 ? -2.152 8.989 1.132 1.00 94.50 101 LEU A CA 1
ATOM 878 C C . LEU A 1 101 ? -1.721 10.402 1.543 1.00 94.50 101 LEU A C 1
ATOM 880 O O . LEU A 1 101 ? -1.643 10.703 2.733 1.00 94.50 101 LEU A O 1
ATOM 884 N N . LYS A 1 102 ? -1.488 11.301 0.578 1.00 94.38 102 LYS A N 1
ATOM 885 C CA . LYS A 1 102 ? -1.086 12.689 0.855 1.00 94.38 102 LYS A CA 1
ATOM 886 C C . LYS A 1 102 ? -2.173 13.452 1.615 1.00 94.38 102 LYS A C 1
ATOM 888 O O . LYS A 1 102 ? -1.850 14.116 2.601 1.00 94.38 102 LYS A O 1
ATOM 893 N N . SER A 1 103 ? -3.434 13.309 1.206 1.00 92.00 103 SER A N 1
ATOM 894 C CA . SER A 1 103 ? -4.583 13.985 1.833 1.00 92.00 103 SER A CA 1
ATOM 895 C C . SER A 1 103 ? -5.037 13.373 3.166 1.00 92.00 103 SER A C 1
ATOM 897 O O . SER A 1 103 ? -5.580 14.085 4.007 1.00 92.00 103 SER A O 1
ATOM 899 N N . TYR A 1 104 ? -4.787 12.081 3.386 1.00 91.50 104 TYR A N 1
ATOM 900 C CA . TYR A 1 104 ? -5.148 11.362 4.604 1.00 91.50 104 TYR A CA 1
ATOM 901 C C . TYR A 1 104 ? -4.463 11.971 5.831 1.00 91.50 104 TYR A C 1
ATOM 903 O O . TYR A 1 104 ? -3.243 12.133 5.852 1.00 91.50 104 TYR A O 1
ATOM 911 N N . GLN A 1 105 ? -5.228 12.290 6.872 1.00 89.00 105 GLN A N 1
ATOM 912 C CA . GLN A 1 105 ? -4.707 12.780 8.148 1.00 89.00 105 GLN A CA 1
ATOM 913 C C . GLN A 1 105 ? -4.941 11.714 9.223 1.00 89.00 105 GLN A C 1
ATOM 915 O O . GLN A 1 105 ? -6.068 11.606 9.707 1.00 89.00 105 GLN A O 1
ATOM 920 N N . PRO A 1 106 ? -3.911 10.922 9.585 1.00 87.75 106 PRO A N 1
ATOM 921 C CA . PRO A 1 106 ? -4.062 9.908 10.614 1.00 87.75 106 PRO A CA 1
ATOM 922 C C . PRO A 1 106 ? -4.509 10.521 11.936 1.00 87.75 106 PRO A C 1
ATOM 924 O O . PRO A 1 106 ? -3.955 11.529 12.376 1.00 87.75 106 PRO A O 1
ATOM 927 N N . LYS A 1 107 ? -5.487 9.895 12.594 1.00 83.94 107 LYS A N 1
ATOM 928 C CA . LYS A 1 107 ? -5.955 10.341 13.915 1.00 83.94 107 LYS A CA 1
ATOM 929 C C . LYS A 1 107 ? -4.991 9.974 15.034 1.00 83.94 107 LYS A C 1
ATOM 931 O O . LYS A 1 107 ? -5.025 10.579 16.105 1.00 83.94 107 LYS A O 1
ATOM 936 N N . GLU A 1 108 ? -4.161 8.964 14.802 1.00 83.75 108 GLU A N 1
ATOM 937 C CA . GLU A 1 108 ? -3.220 8.449 15.784 1.00 83.75 108 GLU A CA 1
ATOM 938 C C . GLU A 1 108 ? -1.775 8.741 15.391 1.00 83.75 108 GLU A C 1
ATOM 940 O O . GLU A 1 108 ? -1.379 8.418 14.267 1.00 83.75 108 GLU A O 1
ATOM 945 N N . PRO A 1 109 ? -0.958 9.269 16.325 1.00 85.38 109 PRO A N 1
ATOM 946 C CA . PRO A 1 109 ? 0.411 9.663 16.024 1.00 85.38 109 PRO A CA 1
ATOM 947 C C . PRO A 1 109 ? 1.265 8.553 15.404 1.00 85.38 109 PRO A C 1
ATOM 949 O O . PRO A 1 109 ? 2.040 8.807 14.486 1.00 85.38 109 PRO A O 1
ATOM 952 N N . LEU A 1 110 ? 1.087 7.312 15.871 1.00 85.19 110 LEU A N 1
ATOM 953 C CA . LEU A 1 110 ? 1.864 6.162 15.406 1.00 85.19 110 LEU A CA 1
ATOM 954 C C . LEU A 1 110 ? 1.666 5.867 13.911 1.00 85.19 110 LEU A C 1
ATOM 956 O O . LEU A 1 110 ? 2.543 5.296 13.276 1.00 85.19 110 LEU A O 1
ATOM 960 N N . LEU A 1 111 ? 0.533 6.270 13.329 1.00 89.38 111 LEU A N 1
ATOM 961 C CA . LEU A 1 111 ? 0.206 6.000 11.929 1.00 89.38 111 LEU A CA 1
ATOM 962 C C . LEU A 1 111 ? 0.843 7.008 10.959 1.00 89.38 111 LEU A C 1
ATOM 964 O O . LEU A 1 111 ? 0.840 6.763 9.753 1.00 89.38 111 LEU A O 1
ATOM 968 N N . HIS A 1 112 ? 1.397 8.126 11.446 1.00 91.69 112 HIS A N 1
ATOM 969 C CA . HIS A 1 112 ? 2.078 9.096 10.580 1.00 91.69 112 HIS A CA 1
ATOM 970 C C . HIS A 1 112 ? 3.321 8.510 9.916 1.00 91.69 112 HIS A C 1
ATOM 972 O O . HIS A 1 112 ? 3.545 8.757 8.735 1.00 91.69 112 HIS A O 1
ATOM 978 N N . GLU A 1 113 ? 4.100 7.722 10.654 1.00 91.31 113 GLU A N 1
ATOM 979 C CA . GLU A 1 113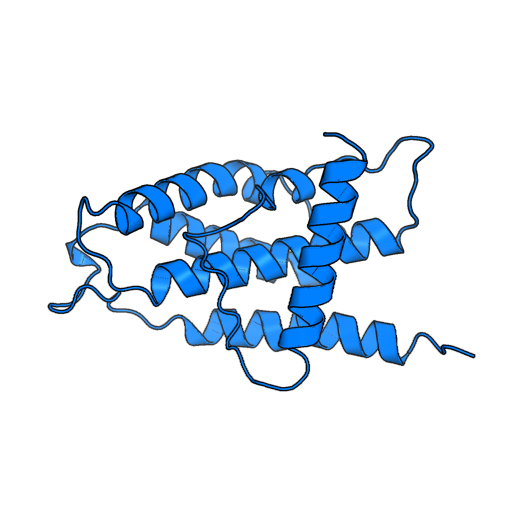 ? 5.317 7.102 10.130 1.00 91.31 113 GLU A CA 1
ATOM 980 C C . GLU A 1 113 ? 4.977 6.058 9.057 1.00 91.31 113 GLU A C 1
ATOM 982 O O . GLU A 1 113 ? 5.493 6.135 7.946 1.00 91.31 113 GLU A O 1
ATOM 987 N N . GLY A 1 114 ? 3.999 5.182 9.316 1.00 90.19 114 GLY A N 1
ATOM 988 C CA . GLY A 1 114 ? 3.507 4.227 8.316 1.00 90.19 114 GLY A CA 1
ATOM 989 C C . GLY A 1 114 ? 2.933 4.901 7.065 1.00 90.19 114 GLY A C 1
ATOM 990 O O . GLY A 1 114 ? 3.193 4.462 5.946 1.00 90.19 114 GLY A O 1
ATOM 991 N N . LYS A 1 115 ? 2.200 6.014 7.225 1.00 94.38 115 LYS A N 1
ATOM 992 C CA . LYS A 1 115 ? 1.760 6.847 6.092 1.00 94.38 115 LYS A CA 1
ATOM 993 C C . LYS A 1 115 ? 2.959 7.345 5.278 1.00 94.38 115 LYS A C 1
ATOM 995 O O . LYS A 1 115 ? 2.899 7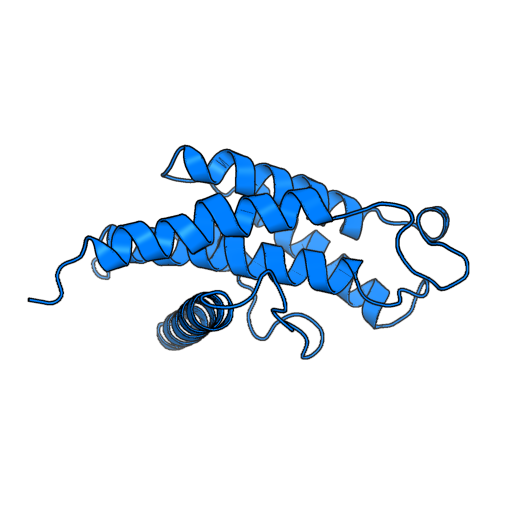.314 4.052 1.00 94.38 115 LYS A O 1
ATOM 1000 N N . GLN A 1 116 ? 4.002 7.845 5.937 1.00 94.25 116 GLN A N 1
ATOM 1001 C CA . GLN A 1 116 ? 5.167 8.412 5.265 1.00 94.25 116 GLN A CA 1
ATOM 1002 C C . GLN A 1 116 ? 5.944 7.341 4.488 1.00 94.25 116 GLN A C 1
ATOM 1004 O O . GLN A 1 116 ? 6.219 7.545 3.308 1.00 94.25 116 GLN A O 1
ATOM 1009 N N . MET A 1 117 ? 6.176 6.174 5.096 1.00 92.19 117 MET A N 1
ATOM 1010 C CA . MET A 1 117 ? 6.788 5.020 4.426 1.00 92.19 117 MET A CA 1
ATOM 1011 C C . MET A 1 117 ? 6.005 4.605 3.173 1.00 92.19 117 MET A C 1
ATOM 1013 O O . MET A 1 117 ? 6.586 4.389 2.114 1.00 92.19 117 MET A O 1
ATOM 1017 N N . LEU A 1 118 ? 4.669 4.571 3.247 1.00 94.00 118 LEU A N 1
ATOM 1018 C CA . LEU A 1 118 ? 3.830 4.279 2.081 1.00 94.00 118 LEU A CA 1
ATOM 1019 C C . LEU A 1 118 ? 3.897 5.356 1.001 1.00 94.00 118 LEU A C 1
ATOM 1021 O O . LEU A 1 118 ? 3.850 5.030 -0.182 1.00 94.00 118 LEU A O 1
ATOM 1025 N N . ILE A 1 119 ? 3.984 6.634 1.375 1.00 95.19 119 ILE A N 1
ATOM 1026 C CA . ILE A 1 119 ? 4.175 7.711 0.397 1.00 95.19 119 ILE A CA 1
ATOM 1027 C C . ILE A 1 119 ? 5.502 7.522 -0.329 1.00 95.19 119 ILE A C 1
ATOM 1029 O O . ILE A 1 119 ? 5.533 7.677 -1.547 1.00 95.19 119 ILE A O 1
ATOM 1033 N N . GLU A 1 120 ? 6.571 7.189 0.386 1.00 92.75 120 GLU A N 1
ATOM 1034 C CA . GLU A 1 120 ? 7.895 6.947 -0.191 1.00 92.75 120 GLU A CA 1
ATOM 1035 C C . GLU A 1 120 ? 7.872 5.740 -1.131 1.00 92.75 120 GLU A C 1
ATOM 1037 O O . GLU A 1 120 ? 8.216 5.887 -2.304 1.00 92.75 120 GLU A O 1
ATOM 1042 N N . ALA A 1 121 ? 7.348 4.601 -0.674 1.00 92.44 121 ALA A N 1
ATOM 1043 C CA . ALA A 1 121 ? 7.232 3.384 -1.474 1.00 92.44 121 ALA A CA 1
ATOM 1044 C C . ALA A 1 121 ? 6.378 3.588 -2.735 1.00 92.44 121 ALA A C 1
ATOM 1046 O O . ALA A 1 121 ? 6.804 3.260 -3.839 1.00 92.44 121 ALA A O 1
ATOM 1047 N N . MET A 1 122 ? 5.191 4.190 -2.608 1.00 94.81 122 MET A N 1
ATOM 1048 C CA . MET A 1 122 ? 4.318 4.445 -3.760 1.00 94.81 122 MET A CA 1
ATOM 1049 C C . MET A 1 122 ? 4.905 5.512 -4.694 1.00 94.81 122 MET A C 1
ATOM 1051 O O . MET A 1 122 ? 4.761 5.412 -5.910 1.00 94.81 122 MET A O 1
ATOM 1055 N N . SER A 1 123 ? 5.604 6.521 -4.165 1.00 94.75 123 SER A N 1
ATOM 1056 C CA . SER A 1 123 ? 6.293 7.507 -5.009 1.00 94.75 123 SER A CA 1
ATOM 1057 C C . SER A 1 123 ? 7.396 6.835 -5.814 1.00 94.75 123 SER A C 1
ATOM 1059 O O . SER A 1 123 ? 7.470 7.053 -7.022 1.00 94.75 123 SER A O 1
ATOM 1061 N N . PHE A 1 124 ? 8.181 5.967 -5.173 1.00 92.25 124 PHE A N 1
ATOM 1062 C CA . PHE A 1 124 ? 9.192 5.166 -5.845 1.00 92.25 124 PHE A CA 1
ATOM 1063 C C . PHE A 1 124 ? 8.567 4.299 -6.944 1.00 92.25 124 PHE A C 1
ATOM 1065 O O . PHE A 1 124 ? 8.930 4.469 -8.101 1.00 92.25 124 PHE A O 1
ATOM 1072 N N . ILE A 1 125 ? 7.566 3.467 -6.629 1.00 92.88 125 ILE A N 1
ATOM 1073 C CA . ILE A 1 125 ? 6.900 2.592 -7.612 1.00 92.88 125 ILE A CA 1
ATOM 1074 C C . ILE A 1 125 ? 6.374 3.410 -8.803 1.00 92.88 125 ILE A C 1
ATOM 1076 O O . ILE A 1 125 ? 6.609 3.048 -9.952 1.00 92.88 125 ILE A O 1
ATOM 1080 N N . SER A 1 126 ? 5.715 4.548 -8.555 1.00 94.25 126 SER A N 1
ATOM 1081 C CA . SER A 1 126 ? 5.180 5.407 -9.624 1.00 94.25 126 SER A CA 1
ATOM 1082 C C . SER A 1 126 ? 6.266 6.024 -10.517 1.00 94.25 126 SER A C 1
ATOM 1084 O O . SER A 1 126 ? 6.078 6.177 -11.725 1.00 94.25 126 SER A O 1
ATOM 1086 N N . ALA A 1 127 ? 7.426 6.356 -9.949 1.00 92.25 127 ALA A N 1
ATOM 1087 C CA . ALA A 1 127 ? 8.533 6.987 -10.662 1.00 92.25 127 ALA A CA 1
ATOM 1088 C C . ALA A 1 127 ? 9.565 5.980 -11.192 1.00 92.25 127 ALA A C 1
ATOM 1090 O O . ALA A 1 127 ? 10.459 6.372 -11.940 1.00 92.25 127 ALA A O 1
ATOM 1091 N N . MET A 1 128 ? 9.429 4.702 -10.837 1.00 89.62 128 MET A N 1
ATOM 1092 C CA . MET A 1 128 ? 10.396 3.655 -11.133 1.00 89.62 128 MET A CA 1
ATOM 1093 C C . MET A 1 128 ? 10.664 3.566 -12.640 1.00 89.62 128 MET A C 1
ATOM 1095 O O . MET A 1 128 ? 9.739 3.584 -13.470 1.00 89.62 128 MET A O 1
ATOM 1099 N N . SER A 1 129 ? 11.951 3.503 -12.971 1.00 91.06 129 SER A N 1
ATOM 1100 C CA . SER A 1 129 ? 12.492 3.352 -14.318 1.00 91.06 129 SER A CA 1
ATOM 1101 C C . SER A 1 129 ? 13.191 1.997 -14.451 1.00 91.06 129 SER A C 1
ATOM 1103 O O . SER A 1 129 ? 13.457 1.324 -13.458 1.00 91.06 129 SER A O 1
ATOM 1105 N N . ALA A 1 130 ? 13.504 1.597 -15.684 1.00 88.88 130 ALA A N 1
ATOM 1106 C CA . ALA A 1 130 ? 14.220 0.347 -15.941 1.00 88.88 130 ALA A CA 1
ATOM 1107 C C . ALA A 1 130 ? 15.616 0.307 -15.287 1.00 88.88 130 ALA A C 1
ATOM 1109 O O . ALA A 1 130 ? 16.097 -0.766 -14.946 1.00 88.88 130 ALA A O 1
ATOM 1110 N N . ASP A 1 131 ? 16.249 1.465 -15.074 1.00 90.62 131 ASP A N 1
ATOM 1111 C CA . ASP A 1 131 ? 17.591 1.555 -14.486 1.00 90.62 131 ASP A CA 1
ATOM 1112 C C . ASP A 1 131 ? 17.624 1.162 -13.000 1.00 90.62 131 ASP A C 1
ATOM 1114 O O . ASP A 1 131 ? 18.686 0.827 -12.473 1.00 90.62 131 ASP A O 1
ATOM 1118 N N . GLU A 1 132 ? 16.471 1.161 -12.333 1.00 88.31 132 GLU A N 1
ATOM 1119 C CA . GLU A 1 132 ? 16.312 0.737 -10.938 1.00 88.31 132 GLU A CA 1
ATOM 1120 C C . GLU A 1 132 ? 16.183 -0.790 -10.794 1.00 88.31 132 GLU A C 1
ATOM 1122 O O . GLU A 1 132 ? 16.140 -1.296 -9.672 1.00 88.31 132 GLU A O 1
ATOM 1127 N N . LEU A 1 133 ? 16.142 -1.527 -11.913 1.00 88.69 133 LEU A N 1
ATOM 1128 C CA . LEU A 1 133 ? 16.002 -2.981 -11.955 1.00 88.69 133 LEU A CA 1
ATOM 1129 C C . LEU A 1 133 ? 17.313 -3.680 -12.314 1.00 88.69 133 LEU A C 1
ATOM 1131 O O . LEU A 1 133 ? 18.081 -3.195 -13.154 1.00 88.69 133 LEU A O 1
ATOM 1135 N N . ASP A 1 134 ? 17.588 -4.803 -11.661 1.00 89.69 134 ASP A N 1
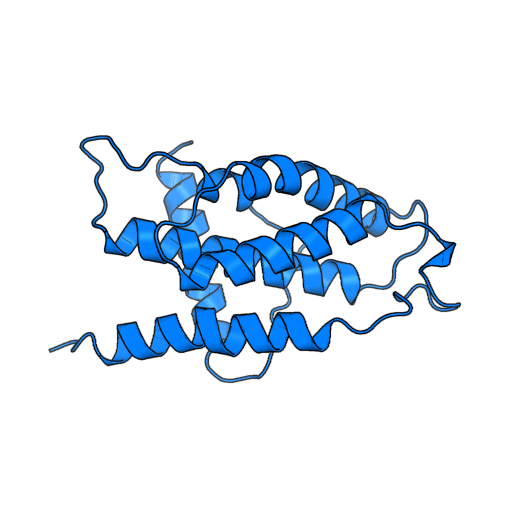ATOM 1136 C CA . ASP A 1 134 ? 18.689 -5.691 -12.015 1.00 89.69 134 ASP A CA 1
ATOM 1137 C C . ASP A 1 134 ? 18.425 -6.457 -13.326 1.00 89.69 134 ASP A C 1
ATOM 1139 O O . ASP A 1 134 ? 17.415 -6.258 -14.005 1.00 89.69 134 ASP A O 1
ATOM 1143 N N . GLU A 1 135 ? 19.378 -7.302 -13.723 1.00 87.94 135 GLU A N 1
ATOM 1144 C CA . GLU A 1 135 ? 19.303 -8.067 -14.976 1.00 87.94 135 GLU A CA 1
ATOM 1145 C C . GLU A 1 135 ? 18.128 -9.057 -15.003 1.00 87.94 135 GLU A C 1
ATOM 1147 O O . GLU A 1 135 ? 17.631 -9.390 -16.081 1.00 87.94 135 GLU A O 1
ATOM 1152 N N . ASP A 1 136 ? 17.661 -9.477 -13.827 1.00 88.06 136 ASP A N 1
ATOM 1153 C CA . ASP A 1 136 ? 16.536 -10.386 -13.652 1.00 88.06 136 ASP A CA 1
ATOM 1154 C C . ASP A 1 136 ? 15.205 -9.633 -13.495 1.00 88.06 136 ASP A C 1
ATOM 1156 O O . ASP A 1 136 ? 14.161 -10.272 -13.404 1.00 88.06 136 ASP A O 1
ATOM 1160 N N . GLY A 1 137 ? 15.199 -8.296 -13.509 1.00 84.75 137 GLY A N 1
ATOM 1161 C CA . GLY A 1 137 ? 13.990 -7.481 -13.393 1.00 84.75 137 GLY A CA 1
ATOM 1162 C C . GLY A 1 137 ? 13.518 -7.257 -11.954 1.00 84.75 137 GLY A C 1
ATOM 1163 O O . GLY A 1 137 ? 12.364 -6.882 -11.757 1.00 84.75 137 GLY A O 1
ATOM 1164 N N . TYR A 1 138 ? 14.366 -7.471 -10.947 1.00 87.00 138 TYR A N 1
ATOM 1165 C CA . TYR A 1 138 ? 14.063 -7.139 -9.554 1.00 87.00 138 TYR A CA 1
ATOM 1166 C C . TYR A 1 138 ? 14.599 -5.753 -9.180 1.00 87.00 138 TYR A C 1
ATOM 1168 O O . TYR A 1 138 ? 15.630 -5.325 -9.705 1.00 87.00 138 TYR A O 1
ATOM 1176 N N . PRO A 1 139 ? 13.949 -5.021 -8.258 1.00 85.44 139 PRO A N 1
ATOM 1177 C CA . PRO A 1 139 ? 14.481 -3.750 -7.787 1.00 85.44 139 PRO A CA 1
ATOM 1178 C C . PRO A 1 139 ? 15.852 -3.895 -7.110 1.00 85.44 139 PRO A C 1
ATOM 1180 O O . PRO A 1 139 ? 16.064 -4.777 -6.282 1.00 85.44 139 PRO A O 1
ATOM 1183 N N . LYS A 1 140 ? 16.779 -2.973 -7.393 1.00 84.62 140 LYS A N 1
ATOM 1184 C CA . LYS A 1 140 ? 18.165 -2.990 -6.871 1.00 84.62 140 LYS A CA 1
ATOM 1185 C C . LYS A 1 140 ? 18.311 -2.656 -5.377 1.00 84.62 140 LYS A C 1
ATOM 1187 O O . LYS A 1 140 ? 19.434 -2.554 -4.881 1.00 84.62 140 LYS A O 1
ATOM 1192 N N . PHE A 1 141 ? 17.216 -2.439 -4.655 1.00 77.06 141 PHE A N 1
ATOM 1193 C CA . PHE A 1 141 ? 17.213 -2.033 -3.248 1.00 77.06 141 PHE A CA 1
ATOM 1194 C C . PHE A 1 141 ? 16.355 -2.975 -2.398 1.00 77.06 141 PHE A C 1
ATOM 1196 O O . PHE A 1 141 ? 15.569 -3.766 -2.906 1.00 77.06 141 PHE A O 1
ATOM 1203 N N . VAL A 1 142 ? 16.512 -2.885 -1.076 1.00 66.25 142 VAL A N 1
ATOM 1204 C CA . VAL A 1 142 ? 15.901 -3.809 -0.112 1.00 66.25 142 VAL A CA 1
ATOM 1205 C C . VAL A 1 142 ? 14.722 -3.145 0.606 1.00 66.25 142 VAL A C 1
ATOM 1207 O O . VAL A 1 142 ? 14.857 -2.047 1.139 1.00 66.25 142 VAL A O 1
ATOM 1210 N N . THR A 1 143 ? 13.574 -3.825 0.667 1.00 68.19 143 THR A N 1
ATOM 1211 C CA . THR A 1 143 ? 12.310 -3.328 1.260 1.00 68.19 143 THR A CA 1
ATOM 1212 C C . THR A 1 143 ? 12.054 -3.802 2.701 1.00 68.19 143 THR A C 1
ATOM 1214 O O . THR A 1 143 ? 11.017 -3.494 3.294 1.00 68.19 143 THR A O 1
ATOM 1217 N N . THR A 1 144 ? 12.987 -4.554 3.296 1.00 66.00 144 THR A N 1
ATOM 1218 C CA . THR A 1 144 ? 12.804 -5.279 4.569 1.00 66.00 144 THR A CA 1
ATOM 1219 C C . THR A 1 144 ? 12.426 -4.381 5.754 1.00 66.00 144 THR A C 1
ATOM 1221 O O . THR A 1 144 ? 11.602 -4.777 6.584 1.00 66.00 144 THR A O 1
ATOM 1224 N N . ASP A 1 145 ? 12.967 -3.163 5.821 1.00 75.75 145 ASP A N 1
ATOM 1225 C CA . ASP A 1 145 ? 12.747 -2.251 6.952 1.00 75.75 145 ASP A CA 1
ATOM 1226 C C . ASP A 1 145 ? 11.290 -1.771 7.051 1.00 75.75 145 ASP A C 1
ATOM 1228 O O . ASP A 1 145 ? 10.724 -1.696 8.147 1.00 75.75 145 ASP A O 1
ATOM 1232 N N . GLN A 1 146 ? 10.643 -1.528 5.908 1.00 81.62 146 GLN A N 1
ATOM 1233 C CA . GLN A 1 146 ? 9.240 -1.115 5.850 1.00 81.62 146 GLN A CA 1
ATOM 1234 C C . GLN A 1 146 ? 8.316 -2.226 6.378 1.00 81.62 146 GLN A C 1
ATOM 1236 O O . GLN A 1 146 ? 7.472 -1.991 7.249 1.00 81.62 146 GLN A O 1
ATOM 1241 N N . GLY A 1 147 ? 8.503 -3.460 5.902 1.00 78.44 147 GLY A N 1
ATOM 1242 C CA . GLY A 1 147 ? 7.693 -4.606 6.321 1.00 78.44 147 GLY A CA 1
ATOM 1243 C C . GLY A 1 147 ? 7.822 -4.933 7.812 1.00 78.44 147 GLY A C 1
ATOM 1244 O O . GLY A 1 147 ? 6.822 -5.186 8.498 1.00 78.44 147 GLY A O 1
ATOM 1245 N N . GLY A 1 148 ? 9.042 -4.846 8.351 1.00 81.25 148 GLY A N 1
ATOM 1246 C CA . GLY A 1 148 ? 9.295 -5.009 9.783 1.00 81.25 148 GLY A CA 1
ATOM 1247 C C . GLY A 1 148 ? 8.576 -3.956 10.634 1.00 81.25 148 GLY A C 1
ATOM 1248 O O . GLY A 1 148 ? 7.980 -4.289 11.666 1.00 81.25 148 GLY A O 1
ATOM 1249 N N . TRP A 1 149 ? 8.564 -2.696 10.186 1.00 87.56 149 TRP A N 1
ATOM 1250 C CA . TRP A 1 149 ? 7.870 -1.618 10.890 1.00 87.56 149 TRP A CA 1
ATOM 1251 C C . TRP A 1 149 ? 6.353 -1.843 10.943 1.00 87.56 149 TRP A C 1
ATOM 1253 O O . TRP A 1 149 ? 5.765 -1.777 12.028 1.00 87.56 149 TRP A O 1
ATOM 1263 N N . PHE A 1 150 ? 5.718 -2.167 9.810 1.00 85.88 150 PHE A N 1
ATOM 1264 C CA . PHE A 1 150 ? 4.269 -2.411 9.735 1.00 85.88 150 PHE A CA 1
ATOM 1265 C C . PHE A 1 150 ? 3.839 -3.604 10.596 1.00 85.88 150 PHE A C 1
ATOM 1267 O O . PHE A 1 150 ? 2.838 -3.533 11.319 1.00 85.88 150 PHE A O 1
ATOM 1274 N N . THR A 1 151 ? 4.640 -4.669 10.595 1.00 82.12 151 THR A N 1
ATOM 1275 C CA . THR A 1 151 ? 4.415 -5.845 11.442 1.00 82.12 151 THR A CA 1
ATOM 1276 C C . THR A 1 151 ? 4.431 -5.473 12.924 1.00 82.12 151 THR A C 1
ATOM 1278 O O . THR A 1 151 ? 3.519 -5.812 13.677 1.00 82.12 151 THR A O 1
ATOM 1281 N N . LYS A 1 152 ? 5.431 -4.708 13.368 1.00 84.12 152 LYS A N 1
ATOM 1282 C CA . LYS A 1 152 ? 5.575 -4.333 14.781 1.00 84.12 152 LYS A CA 1
ATOM 1283 C C . LYS A 1 152 ? 4.509 -3.337 15.257 1.00 84.12 152 LYS A C 1
ATOM 1285 O O . LYS A 1 152 ? 3.971 -3.486 16.365 1.00 84.12 152 LYS A O 1
ATOM 1290 N N . ASN A 1 153 ? 4.249 -2.308 14.450 1.00 85.62 153 ASN A N 1
ATOM 1291 C CA . ASN A 1 153 ? 3.532 -1.104 14.874 1.00 85.62 153 ASN A CA 1
ATOM 1292 C C . ASN A 1 153 ? 2.067 -1.058 14.435 1.00 85.62 153 ASN A C 1
ATOM 1294 O O . ASN A 1 153 ? 1.296 -0.336 15.055 1.00 85.62 153 ASN A O 1
ATOM 1298 N N . ILE A 1 154 ? 1.663 -1.829 13.422 1.00 85.62 154 ILE A N 1
ATOM 1299 C CA . ILE A 1 154 ? 0.260 -1.906 12.994 1.00 85.62 154 ILE A CA 1
ATOM 1300 C C . ILE A 1 154 ? -0.326 -3.279 13.321 1.00 85.62 154 ILE A C 1
ATOM 1302 O O . ILE A 1 154 ? -1.297 -3.350 14.072 1.00 85.62 154 ILE A O 1
ATOM 1306 N N . ILE A 1 155 ? 0.286 -4.371 12.852 1.00 82.38 155 ILE A N 1
ATOM 1307 C CA . ILE A 1 155 ? -0.211 -5.735 13.121 1.00 82.38 155 ILE A CA 1
ATOM 1308 C C . ILE A 1 155 ? -0.064 -6.075 14.611 1.00 82.38 155 ILE A C 1
ATOM 1310 O O . ILE A 1 155 ? -1.029 -6.434 15.285 1.00 82.38 155 ILE A O 1
ATOM 1314 N N . GLY A 1 156 ? 1.129 -5.880 15.173 1.00 80.50 156 GLY A N 1
ATOM 1315 C CA . GLY A 1 156 ? 1.379 -6.115 16.593 1.00 80.50 156 GLY A CA 1
ATOM 1316 C C . GLY A 1 156 ? 0.539 -5.218 17.507 1.00 80.50 156 GLY A C 1
ATOM 1317 O O . GLY A 1 156 ? 0.115 -5.658 18.574 1.00 80.50 156 GLY A O 1
ATOM 1318 N N . ASP A 1 157 ? 0.274 -3.970 17.106 1.00 82.44 157 ASP A N 1
ATOM 1319 C CA . ASP A 1 157 ? -0.598 -3.055 17.856 1.00 82.44 157 ASP A CA 1
ATOM 1320 C C . ASP A 1 157 ? -2.059 -3.511 17.836 1.00 82.44 157 ASP A C 1
ATOM 1322 O O . ASP A 1 157 ? -2.722 -3.516 18.879 1.00 82.44 157 ASP A O 1
ATOM 1326 N N . TYR A 1 158 ? -2.532 -3.974 16.673 1.00 81.62 158 TYR A N 1
ATOM 1327 C CA . TYR A 1 158 ? -3.855 -4.560 16.525 1.00 81.62 158 TYR A CA 1
ATOM 1328 C C . TYR A 1 158 ? -4.055 -5.723 17.499 1.00 81.62 158 TYR A C 1
ATOM 1330 O O . TYR A 1 158 ? -5.026 -5.729 18.259 1.00 81.62 158 TYR A O 1
ATOM 1338 N N . PHE A 1 159 ? -3.109 -6.661 17.560 1.00 76.12 159 PHE A N 1
ATOM 1339 C CA . PHE A 1 159 ? -3.214 -7.808 18.460 1.00 76.12 159 PHE A CA 1
ATOM 1340 C C . PHE A 1 159 ? -3.050 -7.454 19.931 1.00 76.12 159 PHE A C 1
ATOM 1342 O O . PHE A 1 159 ? -3.802 -7.976 20.746 1.00 76.12 159 PHE A O 1
ATOM 1349 N N . ARG A 1 160 ? -2.143 -6.540 20.299 1.00 79.12 160 ARG A N 1
ATOM 1350 C CA . ARG A 1 160 ? -2.029 -6.080 21.695 1.00 79.12 160 ARG A CA 1
ATOM 1351 C C . ARG A 1 160 ? -3.326 -5.444 22.176 1.00 79.12 160 ARG A C 1
ATOM 1353 O O . ARG A 1 160 ? -3.800 -5.765 23.261 1.00 79.12 160 ARG A O 1
ATOM 1360 N N . THR A 1 161 ? -3.920 -4.592 21.347 1.00 74.25 161 THR A N 1
ATOM 1361 C CA . THR A 1 161 ? -5.178 -3.919 21.669 1.00 74.25 161 THR A CA 1
ATOM 1362 C C . THR A 1 161 ? -6.331 -4.923 21.716 1.00 74.25 161 THR A C 1
ATOM 1364 O O . THR A 1 161 ? -7.151 -4.867 22.625 1.00 74.25 161 THR A O 1
ATOM 1367 N N . THR A 1 162 ? -6.377 -5.892 20.797 1.00 69.75 162 THR A N 1
ATOM 1368 C CA . THR A 1 162 ? -7.429 -6.926 20.752 1.00 69.75 162 THR A CA 1
ATOM 1369 C C . THR A 1 162 ? -7.289 -7.976 21.858 1.00 69.75 162 THR A C 1
ATOM 1371 O O . THR A 1 162 ? -8.299 -8.430 22.375 1.00 69.75 162 THR A O 1
ATOM 1374 N N . ALA A 1 163 ? -6.074 -8.312 22.296 1.00 57.16 163 ALA A N 1
ATOM 1375 C CA . ALA A 1 163 ? -5.833 -9.203 23.434 1.00 57.16 163 ALA A CA 1
ATOM 1376 C C . ALA A 1 163 ? -6.119 -8.526 24.787 1.00 57.16 163 ALA A C 1
ATOM 1378 O O . ALA A 1 163 ? -6.511 -9.190 25.741 1.00 57.16 163 ALA A O 1
ATOM 1379 N N . GLN A 1 164 ? -5.947 -7.202 24.878 1.00 52.03 164 GLN A N 1
ATOM 1380 C CA . GLN A 1 164 ? -6.375 -6.407 26.038 1.00 52.03 164 GLN A CA 1
ATOM 1381 C C . GLN A 1 164 ? -7.891 -6.181 26.076 1.00 52.03 164 GLN A C 1
ATOM 1383 O O . GLN A 1 164 ? -8.453 -5.875 27.129 1.00 52.03 164 GLN A O 1
ATOM 1388 N N . LEU A 1 165 ? -8.567 -6.334 24.937 1.00 48.69 165 LEU A N 1
ATOM 1389 C CA . LEU A 1 165 ? -10.016 -6.388 24.868 1.00 48.69 165 LEU A CA 1
ATOM 1390 C C . LEU A 1 165 ? -10.452 -7.770 25.365 1.00 48.69 165 LEU A C 1
ATOM 1392 O O . LEU A 1 165 ? -10.630 -8.692 24.578 1.00 48.69 165 LEU A O 1
ATOM 1396 N N . ASN A 1 166 ? -10.602 -7.901 26.689 1.00 33.41 166 ASN A N 1
ATOM 1397 C CA . ASN A 1 166 ? -11.261 -9.039 27.329 1.00 33.41 166 ASN A CA 1
ATOM 1398 C C . ASN A 1 166 ? -12.531 -9.401 26.544 1.00 33.41 166 ASN A C 1
ATOM 1400 O O . ASN A 1 166 ? -13.532 -8.682 26.602 1.00 33.41 166 ASN A O 1
ATOM 1404 N N . PHE A 1 167 ? -12.499 -10.528 25.841 1.00 38.66 167 PHE A N 1
ATOM 1405 C CA . PHE A 1 167 ? -13.709 -11.271 25.527 1.00 38.66 167 PHE A CA 1
ATOM 1406 C C . PHE A 1 167 ? -14.088 -11.990 26.821 1.00 38.66 167 PHE A C 1
ATOM 1408 O O . PHE A 1 167 ? -13.660 -13.118 27.056 1.00 38.66 167 PHE A O 1
ATOM 1415 N N . GLY A 1 168 ? -14.744 -11.246 27.717 1.00 34.59 168 GLY A N 1
ATOM 1416 C CA . GLY A 1 168 ? -15.352 -11.806 28.923 1.00 34.59 168 GLY A CA 1
ATOM 1417 C C . GLY A 1 168 ? -16.362 -12.889 28.584 1.00 34.59 168 GLY A C 1
ATOM 1418 O O . GLY A 1 168 ? -17.009 -12.773 27.517 1.00 34.59 168 GLY A O 1
#

pLDDT: mean 79.76, std 15.12, range [33.41, 95.62]

Secondary structure (DSSP, 8-state):
--HHHHHHHHHHHHHHHHHTTSSSS-----STT-SS-GGGGGG----SS----HHHHHHHHHHHHHHHHHHHHHHHHS---TT-HHHHHHHHHHHHHHHHHHH---SSTTHHHHHHHHHHHHHHHHH--GGGB-TTS-BSS--HHHHHHHIIIIIHHHHHHHHHS---